Protein AF-A0A7W1LP84-F1 (afdb_monomer)

Mean predicted aligned error: 4.0 Å

Secondary structure (DSSP, 8-state):
-----HHHHHHHH---TT-EEE-TTSS-EEE----SS-HHHHTT-----STTSSSSBTTTB-S--GGGT--S----SPPP----

Foldseek 3Di:
DDDDDQVRCCVPQRHAAQDWDDPPPDPDIDGHHHDPQQGPHGPPNFDDDDDPDQPDPPGVDDPQDVVNPDDPDDDTSDDDDDPD

Structure (mmCIF, N/CA/C/O backbone):
data_AF-A0A7W1LP84-F1
#
_entry.id   AF-A0A7W1LP84-F1
#
loop_
_atom_site.group_PDB
_atom_site.id
_atom_site.type_symbol
_atom_site.label_atom_id
_atom_site.label_alt_id
_atom_site.label_comp_id
_atom_site.label_asym_id
_atom_site.label_entity_id
_atom_site.label_seq_id
_atom_site.pdbx_PDB_ins_code
_atom_site.Cartn_x
_atom_site.Cartn_y
_atom_site.Cartn_z
_atom_site.occupancy
_atom_site.B_iso_or_equiv
_atom_site.auth_seq_id
_atom_site.auth_comp_id
_atom_site.auth_asym_id
_atom_site.auth_atom_id
_atom_site.pdbx_PDB_model_num
ATOM 1 N N . MET A 1 1 ? 7.046 23.312 2.207 1.00 65.31 1 MET A N 1
ATOM 2 C CA . MET A 1 1 ? 6.577 21.934 2.465 1.00 65.31 1 MET A CA 1
ATOM 3 C C . MET A 1 1 ? 5.105 21.879 2.090 1.00 65.31 1 MET A C 1
ATOM 5 O O . MET A 1 1 ? 4.395 22.820 2.424 1.00 65.31 1 MET A O 1
ATOM 9 N N . VAL A 1 2 ? 4.672 20.868 1.337 1.00 85.44 2 VAL A N 1
ATOM 10 C CA . VAL A 1 2 ? 3.262 20.699 0.940 1.00 85.44 2 VAL A CA 1
ATOM 11 C C . VAL A 1 2 ? 2.654 19.624 1.833 1.00 85.44 2 VAL A C 1
ATOM 13 O O . VAL A 1 2 ? 3.293 18.606 2.071 1.00 85.44 2 VAL A O 1
ATOM 16 N N . GLY A 1 3 ? 1.455 19.871 2.357 1.00 87.19 3 GLY A N 1
ATOM 17 C CA . GLY A 1 3 ? 0.747 18.935 3.228 1.00 87.19 3 GLY A CA 1
ATOM 18 C C . GLY A 1 3 ? -0.385 18.220 2.499 1.00 87.19 3 GLY A C 1
ATOM 19 O O . GLY A 1 3 ? -1.024 18.787 1.613 1.00 87.19 3 GLY A O 1
ATOM 20 N N . ILE A 1 4 ? -0.665 16.989 2.916 1.00 91.88 4 ILE A N 1
ATOM 21 C CA . ILE A 1 4 ? -1.839 16.212 2.521 1.00 91.88 4 ILE A CA 1
ATOM 22 C C . ILE A 1 4 ? -2.559 15.754 3.790 1.00 91.88 4 ILE A C 1
ATOM 24 O O . ILE A 1 4 ? -1.919 15.410 4.783 1.00 91.88 4 ILE A O 1
ATOM 28 N N . SER A 1 5 ? -3.892 15.781 3.798 1.00 93.88 5 SER A N 1
ATOM 29 C CA . SER A 1 5 ? -4.641 15.261 4.944 1.00 93.88 5 SER A CA 1
ATOM 30 C C . SER A 1 5 ? -4.542 13.735 5.000 1.00 93.88 5 SER A C 1
ATOM 32 O O . SER A 1 5 ? -4.526 13.072 3.962 1.00 93.88 5 SER A O 1
ATOM 34 N N . ARG A 1 6 ? -4.545 13.159 6.208 1.00 92.56 6 ARG A N 1
ATOM 35 C CA . ARG A 1 6 ? -4.446 11.700 6.402 1.00 92.56 6 ARG A CA 1
ATOM 36 C C . ARG A 1 6 ? -5.566 10.935 5.691 1.00 92.56 6 ARG A C 1
ATOM 38 O O . ARG A 1 6 ? -5.311 9.945 5.020 1.00 92.56 6 ARG A O 1
ATOM 45 N N . ALA A 1 7 ? -6.793 11.460 5.732 1.00 94.38 7 ALA A N 1
ATOM 46 C CA . ALA A 1 7 ? -7.924 10.888 5.001 1.00 94.38 7 ALA A CA 1
ATOM 47 C C . ALA A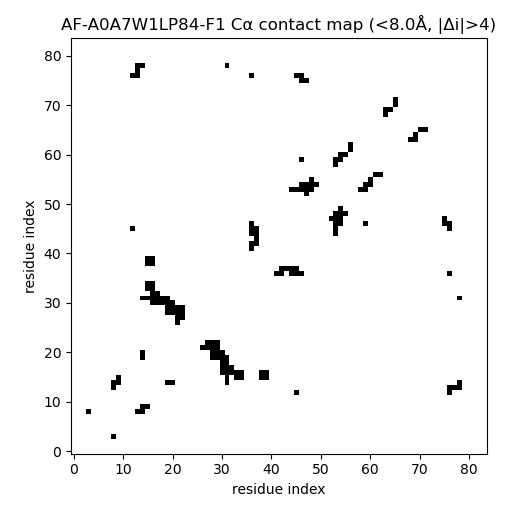 1 7 ? -7.702 10.885 3.478 1.00 94.38 7 ALA A C 1
ATOM 49 O O . ALA A 1 7 ? -8.058 9.922 2.802 1.00 94.38 7 ALA A O 1
ATOM 50 N N . ARG A 1 8 ? -7.100 11.948 2.924 1.00 94.75 8 ARG A N 1
ATOM 51 C CA . ARG A 1 8 ? -6.796 12.010 1.490 1.00 94.75 8 ARG A CA 1
ATOM 52 C C . ARG A 1 8 ? -5.635 11.093 1.115 1.00 94.75 8 ARG A C 1
ATOM 54 O O . ARG A 1 8 ? -5.693 10.481 0.055 1.00 94.75 8 ARG A O 1
ATOM 61 N N . TYR A 1 9 ? -4.628 10.978 1.976 1.00 94.00 9 TYR A N 1
ATOM 62 C CA . TYR A 1 9 ? -3.536 10.020 1.817 1.00 94.00 9 TYR A CA 1
ATOM 63 C C . TYR A 1 9 ? -4.079 8.587 1.739 1.00 94.00 9 TYR A C 1
ATOM 65 O O . TYR A 1 9 ? -3.840 7.895 0.752 1.00 94.00 9 TYR A O 1
ATOM 73 N N . ALA A 1 10 ? -4.927 8.199 2.699 1.00 94.31 10 ALA A N 1
ATOM 74 C CA . ALA A 1 10 ? -5.529 6.870 2.752 1.00 94.31 10 ALA A CA 1
ATOM 75 C C . ALA A 1 10 ? -6.349 6.515 1.499 1.00 94.31 10 ALA A C 1
ATOM 77 O O . ALA A 1 10 ? -6.325 5.376 1.044 1.00 94.31 10 ALA A O 1
ATOM 78 N N . GLN A 1 11 ? -7.034 7.493 0.896 1.00 94.06 11 GLN A N 1
ATOM 79 C CA . GLN A 1 11 ? -7.769 7.299 -0.361 1.00 94.06 11 GLN A CA 1
ATOM 80 C C . GLN A 1 11 ? -6.868 7.067 -1.582 1.00 94.06 11 GLN A C 1
ATOM 82 O O . GLN A 1 11 ? -7.321 6.474 -2.559 1.00 94.06 11 GLN A O 1
ATOM 87 N N . LEU A 1 12 ? -5.641 7.593 -1.575 1.00 92.81 12 LEU A N 1
ATOM 88 C CA . LEU A 1 12 ? -4.725 7.522 -2.717 1.00 92.81 12 LEU A CA 1
ATOM 89 C C . LEU A 1 12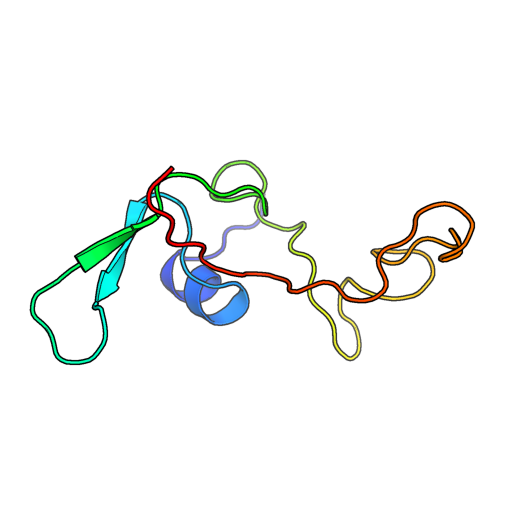 ? -3.773 6.330 -2.628 1.00 92.81 12 LEU A C 1
ATOM 91 O O . LEU A 1 12 ? -3.486 5.713 -3.653 1.00 92.81 12 LEU A O 1
ATOM 95 N N . TYR A 1 13 ? -3.285 6.042 -1.423 1.00 93.81 13 TYR A N 1
ATOM 96 C CA . TYR A 1 13 ? -2.166 5.125 -1.201 1.00 93.81 13 TYR A CA 1
ATOM 97 C C . TYR A 1 13 ? -2.486 3.996 -0.217 1.00 93.81 13 TYR A C 1
ATOM 99 O O . TYR A 1 13 ? -1.699 3.064 -0.095 1.00 93.81 13 TYR A O 1
ATOM 107 N N . GLY A 1 14 ? -3.649 4.047 0.435 1.00 94.75 14 GLY A N 1
ATOM 108 C CA . GLY A 1 14 ? -4.015 3.123 1.503 1.00 94.75 14 GLY A CA 1
ATOM 109 C C . GLY A 1 14 ? -3.633 3.634 2.900 1.00 94.75 14 GLY A C 1
ATOM 110 O O . GLY A 1 14 ? -2.998 4.683 3.037 1.00 94.75 14 GLY A O 1
ATOM 111 N N . PRO A 1 15 ? -4.086 2.936 3.954 1.00 96.31 15 PRO A N 1
ATOM 112 C CA . PRO A 1 15 ? -3.809 3.303 5.342 1.00 96.31 15 PRO A CA 1
ATOM 113 C C . PRO A 1 15 ? -2.313 3.192 5.663 1.00 96.31 15 PRO A C 1
ATOM 115 O O . PRO A 1 15 ? -1.627 2.322 5.132 1.00 96.31 15 PRO A O 1
ATOM 118 N N . THR A 1 16 ? -1.829 4.044 6.566 1.00 96.12 16 THR A N 1
ATOM 119 C CA . THR A 1 16 ? -0.429 4.065 7.030 1.00 96.12 16 THR A CA 1
ATOM 120 C C . THR A 1 16 ? -0.347 3.849 8.547 1.00 96.12 16 THR A C 1
ATOM 122 O O . THR A 1 16 ? -1.371 3.647 9.198 1.00 96.12 16 THR A O 1
ATOM 125 N N . VAL A 1 17 ? 0.857 3.881 9.131 1.00 96.19 17 VAL A N 1
ATOM 126 C CA . VAL A 1 17 ? 1.119 3.629 10.560 1.00 96.19 17 VAL A CA 1
ATOM 127 C C . VAL A 1 17 ? 0.101 4.332 11.454 1.00 96.19 17 VAL A C 1
ATOM 129 O O . VAL A 1 17 ? -0.075 5.549 11.361 1.00 96.19 17 VAL A O 1
ATOM 132 N N . GLY A 1 18 ? -0.555 3.563 12.326 1.00 95.88 18 GLY A N 1
ATOM 133 C CA . GLY A 1 18 ? -1.568 4.009 13.284 1.00 95.88 18 GLY A CA 1
ATOM 134 C C . GLY A 1 18 ? -2.980 4.187 12.710 1.00 95.88 18 GLY A C 1
ATOM 135 O O . GLY A 1 18 ? -3.888 4.570 13.448 1.00 95.88 18 GLY A O 1
ATOM 136 N N . ASP A 1 19 ? -3.198 3.990 11.407 1.00 96.94 19 ASP A N 1
ATOM 137 C CA . ASP A 1 19 ? -4.547 3.814 10.865 1.00 96.94 19 ASP A CA 1
ATOM 138 C C . ASP A 1 19 ? -5.075 2.417 11.207 1.00 96.94 19 ASP A C 1
ATOM 140 O O . ASP A 1 19 ? -4.313 1.462 11.382 1.00 96.94 19 ASP A O 1
ATOM 144 N N . ARG A 1 20 ? -6.406 2.298 11.292 1.00 97.69 20 ARG A N 1
ATOM 145 C CA . ARG A 1 20 ? -7.084 1.035 11.592 1.00 97.69 20 ARG A CA 1
ATOM 146 C C . ARG A 1 20 ? -8.020 0.604 10.480 1.00 97.69 20 ARG A C 1
ATOM 148 O O . ARG A 1 20 ? -8.762 1.416 9.931 1.00 97.69 20 ARG A O 1
ATOM 155 N N . ILE A 1 21 ? -8.029 -0.695 10.210 1.00 97.75 21 ILE A N 1
ATOM 156 C CA . ILE A 1 21 ? -8.871 -1.341 9.206 1.00 97.75 21 ILE A CA 1
ATOM 157 C C . ILE A 1 21 ? -9.789 -2.322 9.923 1.00 97.75 21 ILE A C 1
ATOM 159 O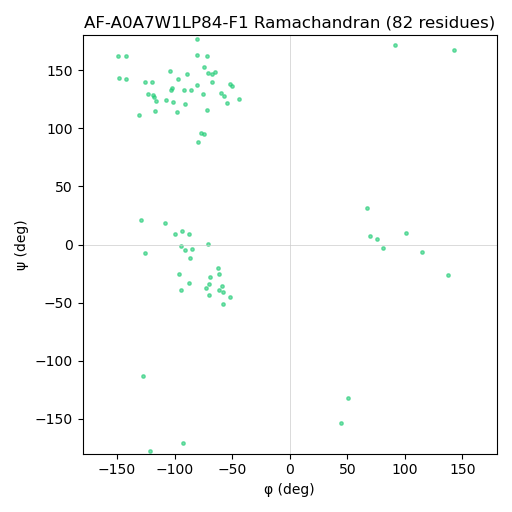 O . ILE A 1 21 ? -9.327 -3.183 10.670 1.00 97.75 21 ILE A O 1
ATOM 163 N N . ARG A 1 22 ? -11.097 -2.211 9.690 1.00 98.31 22 ARG A N 1
ATOM 164 C CA . ARG A 1 22 ? -12.042 -3.233 10.141 1.00 98.31 22 ARG A CA 1
ATOM 165 C C . ARG A 1 22 ? -11.938 -4.448 9.235 1.00 98.31 22 ARG A C 1
ATOM 167 O O . ARG A 1 22 ? -12.018 -4.310 8.014 1.00 98.31 22 ARG A O 1
ATOM 174 N N . LEU A 1 23 ? -11.792 -5.627 9.831 1.00 98.00 23 LEU A N 1
ATOM 175 C CA . LEU A 1 23 ? -11.761 -6.864 9.068 1.00 98.00 23 LEU A CA 1
ATOM 176 C C . LEU A 1 23 ? -13.187 -7.239 8.654 1.00 98.00 23 LEU A C 1
ATOM 178 O O . LEU A 1 23 ? -13.935 -7.824 9.437 1.00 98.00 23 LEU A O 1
ATOM 182 N N . ALA A 1 24 ? -13.550 -6.859 7.430 1.00 96.94 24 ALA A N 1
ATOM 183 C CA . ALA A 1 24 ? -14.879 -7.058 6.857 1.00 96.94 24 ALA A CA 1
ATOM 184 C C . ALA A 1 24 ? -16.005 -6.555 7.790 1.00 96.94 24 ALA A C 1
ATOM 186 O O . ALA A 1 24 ? -15.949 -5.437 8.302 1.00 96.94 24 ALA A O 1
ATOM 187 N N . ASP A 1 25 ? -17.034 -7.367 7.999 1.00 98.06 25 ASP A N 1
ATOM 188 C CA . ASP A 1 25 ? -18.208 -7.103 8.832 1.00 98.06 25 ASP A CA 1
ATOM 189 C C . ASP A 1 25 ? -18.016 -7.502 10.307 1.00 98.06 25 ASP A C 1
ATOM 191 O O . ASP A 1 25 ? -18.955 -7.454 11.102 1.00 98.06 25 ASP A O 1
ATOM 195 N N . THR A 1 26 ? -16.792 -7.851 10.709 1.00 98.50 26 THR A N 1
ATOM 196 C CA . THR A 1 26 ? -16.486 -8.230 12.091 1.00 98.50 26 THR A CA 1
ATOM 197 C C . THR A 1 26 ? -16.304 -7.014 13.014 1.00 98.50 26 THR A C 1
ATOM 199 O O . THR A 1 26 ? -16.312 -5.847 12.603 1.00 98.50 26 THR A O 1
ATOM 202 N N .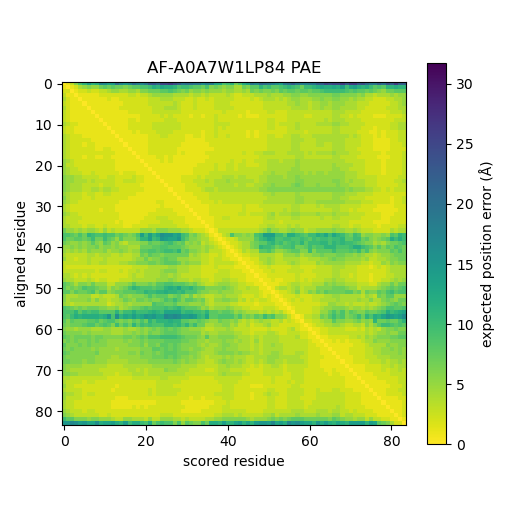 ASN A 1 27 ? -16.089 -7.300 14.302 1.00 98.38 27 ASN A N 1
ATOM 203 C CA . ASN A 1 27 ? -15.662 -6.318 15.304 1.00 98.38 27 ASN A CA 1
ATOM 204 C C . ASN A 1 27 ? -14.133 -6.278 15.492 1.00 98.38 27 ASN A C 1
ATOM 206 O O . ASN A 1 27 ? -13.652 -5.678 16.452 1.00 98.38 27 ASN A O 1
ATOM 210 N N . LEU A 1 28 ? -13.365 -6.915 14.602 1.00 98.44 28 LEU A N 1
ATOM 211 C CA . LEU A 1 28 ? -11.906 -6.909 14.650 1.00 98.44 28 LEU A CA 1
ATOM 212 C C . LEU A 1 28 ? -11.357 -5.670 13.936 1.00 98.44 28 LEU A C 1
ATOM 214 O O . LEU A 1 28 ? -11.761 -5.352 12.815 1.00 98.44 28 LEU A O 1
ATOM 218 N N . LEU A 1 29 ? -10.414 -4.989 14.589 1.00 98.38 29 LEU A N 1
ATOM 219 C CA . LEU A 1 29 ? -9.664 -3.866 14.032 1.00 98.38 29 LEU A CA 1
ATOM 220 C C . LEU A 1 29 ? -8.186 -4.243 13.944 1.00 98.38 29 LEU A C 1
ATOM 222 O O . LEU A 1 29 ? -7.576 -4.583 14.954 1.00 98.38 29 LEU A O 1
ATOM 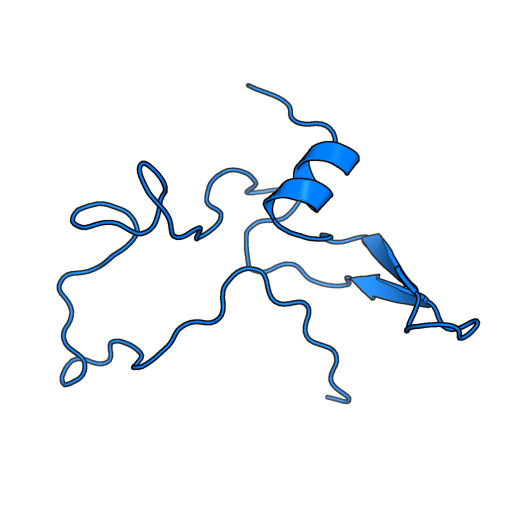226 N N . LEU A 1 30 ? -7.624 -4.145 12.743 1.00 97.69 30 LEU A N 1
ATOM 227 C CA . LEU A 1 30 ? -6.190 -4.246 12.494 1.00 97.69 30 LEU A CA 1
ATOM 228 C C . LEU A 1 30 ? -5.592 -2.846 12.544 1.00 97.69 30 LEU A C 1
ATOM 230 O O . LEU A 1 30 ? -6.143 -1.942 11.923 1.00 97.69 30 LEU A O 1
ATOM 234 N N . GLU A 1 31 ? -4.485 -2.667 13.253 1.00 97.88 31 GLU A N 1
ATOM 235 C CA . GLU A 1 31 ? -3.708 -1.428 13.229 1.00 97.88 31 GLU A CA 1
ATOM 236 C C . GLU A 1 31 ? -2.461 -1.634 12.371 1.00 97.88 31 GLU A C 1
ATOM 238 O O . GLU A 1 31 ? -1.769 -2.639 12.521 1.00 97.88 31 GLU A O 1
ATOM 243 N N . VAL A 1 32 ? -2.181 -0.696 11.466 1.00 97.00 32 VAL A N 1
ATOM 244 C CA . VAL A 1 32 ? -0.933 -0.710 10.695 1.00 97.00 32 VAL A CA 1
ATOM 245 C C . VAL A 1 32 ? 0.208 -0.324 11.636 1.00 97.00 32 VAL A C 1
ATOM 247 O O . VAL A 1 32 ? 0.234 0.795 12.149 1.00 97.00 32 VAL A O 1
ATOM 250 N N . THR A 1 33 ? 1.140 -1.244 11.876 1.00 95.81 33 THR A N 1
ATOM 251 C CA . THR A 1 33 ? 2.249 -1.069 12.831 1.00 95.81 33 THR A CA 1
ATOM 252 C C . THR A 1 33 ? 3.545 -0.592 12.178 1.00 95.81 33 THR A C 1
ATOM 254 O O . THR A 1 33 ? 4.357 0.053 12.835 1.00 95.81 33 THR A O 1
ATOM 257 N N . GLU A 1 34 ? 3.731 -0.871 10.889 1.00 94.44 34 GLU A N 1
ATOM 258 C CA . GLU A 1 34 ? 4.900 -0.485 10.098 1.00 94.44 34 GLU A CA 1
ATOM 259 C C . GLU A 1 34 ? 4.449 -0.093 8.684 1.00 94.44 34 GLU A C 1
ATOM 261 O O . GLU A 1 34 ? 3.554 -0.722 8.116 1.00 94.44 34 GLU A O 1
ATOM 266 N N . ASP A 1 35 ? 5.078 0.928 8.099 1.00 94.44 35 ASP A N 1
ATOM 267 C CA . ASP A 1 35 ? 4.879 1.313 6.702 1.00 94.44 35 ASP A CA 1
ATOM 268 C C . ASP A 1 35 ? 6.234 1.483 6.004 1.00 94.44 35 ASP A C 1
ATOM 270 O O . ASP A 1 35 ? 6.991 2.411 6.284 1.00 94.44 35 ASP A O 1
ATOM 274 N N . ARG A 1 36 ? 6.525 0.577 5.065 1.00 92.75 36 ARG A N 1
ATOM 275 C CA . ARG A 1 36 ? 7.752 0.590 4.251 1.00 92.75 36 ARG A CA 1
ATOM 276 C C . ARG A 1 36 ? 7.616 1.371 2.944 1.00 92.75 36 ARG A C 1
ATOM 278 O O . ARG A 1 36 ? 8.593 1.497 2.213 1.00 92.75 36 ARG A O 1
ATOM 285 N N . CYS A 1 37 ? 6.424 1.871 2.627 1.00 88.06 37 CYS A N 1
ATOM 286 C CA . CYS A 1 37 ? 6.165 2.688 1.442 1.00 88.06 37 CYS A CA 1
ATOM 287 C C . CYS A 1 37 ? 6.423 4.181 1.687 1.00 88.06 37 CYS A C 1
ATOM 289 O O . CYS A 1 37 ? 6.488 4.948 0.728 1.00 88.06 37 CYS A O 1
ATOM 291 N N . GLY A 1 38 ? 6.611 4.582 2.946 1.00 74.38 38 GLY A N 1
ATOM 292 C CA . GLY A 1 38 ? 7.121 5.895 3.319 1.00 74.38 38 GLY A CA 1
ATOM 293 C C . GLY A 1 38 ? 6.393 6.533 4.494 1.00 74.38 38 GLY A C 1
ATOM 294 O O . GLY A 1 38 ? 7.006 7.300 5.230 1.00 74.38 38 GLY A O 1
ATOM 295 N N . GLY A 1 39 ? 5.128 6.186 4.724 1.00 78.25 39 GLY A N 1
ATOM 296 C CA . GLY A 1 39 ? 4.345 6.655 5.862 1.00 78.25 39 GLY A CA 1
ATOM 297 C C . GLY A 1 39 ? 4.457 8.158 6.169 1.00 78.25 39 GLY A C 1
ATOM 298 O O . GLY A 1 39 ? 4.724 8.966 5.278 1.00 78.25 39 GLY A O 1
ATOM 299 N N . PRO A 1 40 ? 4.248 8.576 7.431 1.00 75.69 40 PRO A N 1
ATOM 300 C CA . PRO A 1 40 ? 4.305 9.989 7.814 1.00 75.69 40 PRO A CA 1
ATOM 301 C C . PRO A 1 40 ? 5.672 10.655 7.588 1.00 75.69 40 PRO A C 1
ATOM 303 O O . PRO A 1 40 ? 5.731 11.874 7.440 1.00 75.69 40 PRO A O 1
ATOM 306 N N . GLU A 1 41 ? 6.758 9.878 7.582 1.00 80.62 41 GLU A N 1
ATOM 307 C CA . GLU A 1 41 ? 8.132 10.394 7.531 1.00 80.62 41 GLU A CA 1
ATOM 308 C C . GLU A 1 41 ? 8.643 10.622 6.099 1.00 80.62 41 GLU A C 1
ATOM 310 O O . GLU A 1 41 ? 9.397 11.565 5.858 1.00 80.62 41 GLU A O 1
ATOM 315 N N . PHE A 1 42 ? 8.208 9.804 5.136 1.00 82.50 42 PHE A N 1
ATOM 316 C CA . PHE A 1 42 ? 8.704 9.799 3.752 1.00 82.50 42 PHE A CA 1
ATOM 317 C C . PHE A 1 42 ? 7.587 9.860 2.697 1.00 82.50 42 PHE A C 1
ATOM 319 O O . PHE A 1 42 ? 7.811 9.492 1.539 1.00 82.50 42 PHE A O 1
ATOM 326 N N . ALA A 1 43 ? 6.396 10.334 3.082 1.00 87.50 43 ALA A N 1
ATOM 327 C CA . ALA A 1 43 ? 5.266 10.533 2.177 1.00 87.50 43 ALA A CA 1
ATOM 328 C C . ALA A 1 43 ? 5.656 11.322 0.912 1.00 87.50 43 ALA A C 1
ATOM 330 O O . ALA A 1 43 ? 6.331 12.354 0.984 1.00 87.50 43 ALA A O 1
ATOM 331 N N . GLY A 1 44 ? 5.171 10.869 -0.248 1.00 87.69 44 GLY A N 1
ATOM 332 C CA . GLY A 1 44 ? 5.389 11.498 -1.556 1.00 87.69 44 GLY A CA 1
ATOM 333 C C . GLY A 1 44 ? 6.211 10.674 -2.554 1.00 87.69 44 GLY A C 1
ATOM 334 O O . GLY A 1 44 ? 6.313 11.078 -3.713 1.00 87.69 44 GLY A O 1
ATOM 335 N N . ASN A 1 45 ? 6.778 9.536 -2.139 1.00 86.38 45 ASN A N 1
ATOM 336 C CA . ASN A 1 45 ? 7.515 8.607 -3.010 1.00 86.38 45 ASN A CA 1
ATOM 337 C C . ASN A 1 45 ? 6.759 7.295 -3.271 1.00 86.38 45 ASN A C 1
ATOM 339 O O . ASN A 1 45 ? 7.359 6.300 -3.680 1.00 86.38 45 ASN A O 1
ATOM 343 N N . GLU A 1 46 ? 5.448 7.269 -3.035 1.00 91.75 46 GLU A N 1
ATOM 344 C CA . GLU A 1 46 ? 4.648 6.061 -3.174 1.00 91.75 46 GLU A CA 1
ATOM 345 C C . GLU A 1 46 ? 4.713 5.524 -4.612 1.00 91.75 46 GLU A C 1
ATOM 347 O O . GLU A 1 46 ? 4.495 6.235 -5.601 1.00 91.75 46 GLU A O 1
ATOM 352 N N . ALA A 1 47 ? 4.998 4.229 -4.739 1.00 91.88 47 ALA A N 1
ATOM 353 C CA . ALA A 1 47 ? 5.089 3.568 -6.030 1.00 91.88 47 ALA A CA 1
ATOM 354 C C . ALA A 1 47 ? 3.681 3.360 -6.606 1.00 91.88 47 ALA A C 1
ATOM 356 O O . ALA A 1 47 ? 3.006 2.388 -6.286 1.00 91.88 47 ALA A O 1
ATOM 357 N N . VAL A 1 48 ? 3.225 4.278 -7.462 1.00 92.06 48 VAL A N 1
ATOM 358 C CA . VAL A 1 48 ? 1.894 4.195 -8.083 1.00 92.06 48 VAL A CA 1
ATOM 359 C C . VAL A 1 48 ? 1.995 4.100 -9.602 1.00 92.06 48 VAL A C 1
ATOM 361 O O . VAL A 1 48 ? 2.618 4.940 -10.258 1.00 92.06 48 VAL A O 1
ATOM 364 N N . PHE A 1 49 ? 1.324 3.097 -10.173 1.00 91.50 49 PHE A N 1
ATOM 365 C CA . PHE A 1 49 ? 1.185 2.907 -11.617 1.00 91.50 49 PHE A CA 1
ATOM 366 C C . PHE A 1 49 ? -0.043 3.638 -12.190 1.00 91.50 49 PHE A C 1
ATOM 368 O O . PHE A 1 49 ? -1.086 3.778 -11.537 1.00 91.50 49 PHE A O 1
ATOM 375 N N . GLY A 1 50 ? 0.080 4.121 -13.427 1.00 89.81 50 GLY A N 1
ATOM 376 C CA . GLY A 1 50 ? -0.983 4.789 -14.182 1.00 89.81 50 GLY A CA 1
ATOM 377 C C . GLY A 1 50 ? -0.467 5.949 -15.035 1.00 89.81 50 GLY A C 1
ATOM 378 O O . GLY A 1 50 ? 0.663 6.408 -14.866 1.00 89.81 50 GLY A O 1
ATOM 379 N N . GLY A 1 51 ? -1.309 6.447 -15.944 1.00 88.50 51 GLY A N 1
ATOM 380 C CA . GLY A 1 51 ? -0.966 7.574 -16.816 1.00 88.50 51 GLY A CA 1
ATOM 381 C C . GLY A 1 51 ? -0.503 8.796 -16.016 1.00 88.50 51 GLY A C 1
ATOM 382 O O . GLY A 1 51 ? -1.221 9.278 -15.144 1.00 88.50 51 GLY A O 1
ATOM 383 N N . GLY A 1 52 ? 0.715 9.270 -16.291 1.00 86.88 52 GLY A N 1
ATOM 384 C CA . GLY A 1 52 ? 1.310 10.428 -15.614 1.00 86.88 52 GLY A CA 1
ATOM 385 C C . GLY A 1 52 ? 1.827 10.179 -14.191 1.00 86.88 52 GLY A C 1
ATOM 386 O O . GLY A 1 52 ? 2.284 11.132 -13.565 1.00 86.88 52 GLY A O 1
ATOM 387 N N . LYS A 1 53 ? 1.795 8.939 -13.683 1.00 89.12 53 LYS A N 1
ATOM 388 C CA . LYS A 1 53 ? 2.228 8.602 -12.315 1.00 89.12 53 LYS A CA 1
ATOM 389 C C . LYS A 1 53 ? 3.703 8.174 -12.232 1.00 89.12 53 LYS A C 1
ATOM 391 O O . LYS A 1 53 ? 4.460 8.344 -13.187 1.00 89.12 53 LYS A O 1
ATOM 396 N N . VAL A 1 54 ? 4.102 7.670 -11.059 1.00 86.50 54 VAL A N 1
ATOM 397 C CA . VAL A 1 54 ? 5.495 7.411 -10.655 1.00 86.50 54 VAL A CA 1
ATOM 398 C C . VAL A 1 54 ? 6.123 6.237 -11.407 1.00 86.50 54 VAL A C 1
ATOM 400 O O . VAL A 1 54 ? 7.268 6.342 -11.851 1.00 86.50 54 VAL A O 1
ATOM 403 N N . ILE A 1 55 ? 5.397 5.126 -11.570 1.00 86.81 55 ILE A N 1
ATOM 404 C CA . ILE A 1 55 ? 5.925 3.930 -12.243 1.00 86.81 55 ILE A CA 1
ATOM 405 C C . ILE A 1 55 ? 5.859 4.136 -13.758 1.00 86.81 55 ILE A C 1
ATOM 407 O O . ILE A 1 55 ? 4.867 3.811 -14.413 1.00 86.81 55 ILE A O 1
ATOM 411 N N . ARG A 1 56 ? 6.930 4.721 -14.293 1.00 88.06 56 ARG A N 1
ATOM 412 C CA . ARG A 1 56 ? 7.190 4.905 -15.721 1.00 88.06 56 ARG A CA 1
ATOM 413 C C . ARG A 1 56 ? 8.690 4.881 -15.994 1.00 88.06 56 ARG A C 1
ATOM 415 O O . ARG A 1 56 ? 9.494 5.066 -15.074 1.00 88.06 56 ARG A O 1
ATOM 422 N N . GLU A 1 57 ? 9.053 4.668 -17.257 1.00 81.31 57 GLU A N 1
ATOM 423 C CA . GLU A 1 57 ? 10.449 4.689 -17.697 1.00 81.31 57 GLU A CA 1
ATOM 424 C C . GLU A 1 57 ? 11.142 5.986 -17.243 1.00 81.31 57 GLU A C 1
ATOM 426 O O . GLU A 1 57 ? 10.561 7.071 -17.310 1.00 81.31 57 GLU A O 1
ATOM 431 N N . SER A 1 58 ? 12.390 5.868 -16.779 1.00 78.62 58 SER A N 1
ATOM 432 C CA . SER A 1 58 ? 13.222 6.974 -16.267 1.00 78.62 58 SER A CA 1
ATOM 433 C C . SER A 1 58 ? 12.775 7.584 -14.928 1.00 78.62 58 SER A C 1
ATOM 435 O O . SER A 1 58 ? 13.352 8.579 -14.494 1.00 78.62 58 SER A O 1
ATOM 437 N N . MET A 1 59 ? 11.776 6.999 -14.256 1.00 88.88 59 MET A N 1
ATOM 438 C CA . MET A 1 59 ? 11.372 7.344 -12.886 1.00 88.88 59 MET A CA 1
ATOM 439 C C . MET A 1 59 ? 11.336 6.086 -12.008 1.00 88.88 59 MET A C 1
ATOM 441 O O . MET A 1 59 ? 12.378 5.487 -11.764 1.00 88.88 59 MET A O 1
ATOM 445 N N . GLY A 1 60 ? 10.156 5.653 -11.551 1.00 83.88 60 GLY A N 1
ATOM 446 C CA . GLY A 1 60 ? 9.996 4.501 -10.662 1.00 83.88 60 GLY A CA 1
ATOM 447 C C . GLY A 1 60 ? 10.259 3.135 -11.307 1.00 83.88 60 GLY A C 1
ATOM 448 O O . GLY A 1 60 ? 10.117 2.124 -10.629 1.00 83.88 60 GLY A O 1
ATOM 449 N N . GLN A 1 61 ? 10.618 3.078 -12.596 1.00 90.88 61 GLN A N 1
ATOM 450 C CA . GLN A 1 61 ? 10.937 1.837 -13.305 1.00 90.88 61 GLN A CA 1
ATOM 451 C C . GLN A 1 61 ? 12.398 1.825 -13.779 1.00 90.88 61 GLN A C 1
ATOM 453 O O . GLN A 1 61 ? 12.794 2.608 -14.646 1.00 90.88 61 GLN A O 1
ATOM 458 N N . SER A 1 62 ? 13.183 0.896 -13.225 1.00 90.75 62 SER A N 1
ATOM 459 C CA . SER A 1 62 ? 14.573 0.638 -13.624 1.00 90.75 62 SER A CA 1
ATOM 460 C C . SER A 1 62 ? 14.667 -0.051 -14.994 1.00 90.75 62 SER A C 1
ATOM 462 O O . SER A 1 62 ? 13.718 -0.676 -15.465 1.00 90.75 62 SER A O 1
ATOM 464 N N . ARG A 1 63 ? 15.856 0.010 -15.610 1.00 91.25 63 ARG A N 1
ATOM 465 C CA . ARG A 1 63 ? 16.229 -0.757 -16.814 1.00 91.25 63 ARG A CA 1
ATOM 466 C C . ARG A 1 63 ? 16.738 -2.172 -16.502 1.00 91.25 63 ARG A C 1
ATOM 468 O O . ARG A 1 63 ? 17.050 -2.913 -17.431 1.00 91.25 63 ARG A O 1
ATOM 475 N N . THR A 1 64 ? 16.862 -2.530 -15.223 1.00 93.56 64 THR A N 1
ATOM 476 C CA . THR A 1 64 ? 17.275 -3.868 -14.778 1.00 93.56 64 THR A CA 1
ATOM 477 C C . THR A 1 64 ? 16.327 -4.920 -15.342 1.00 93.56 64 THR A C 1
ATOM 479 O O . THR A 1 64 ? 15.112 -4.821 -15.190 1.00 93.56 64 THR A O 1
ATOM 482 N N . THR A 1 65 ? 16.879 -5.937 -15.993 1.00 93.88 65 THR A N 1
ATOM 483 C CA . THR A 1 65 ? 16.085 -7.054 -16.515 1.00 93.88 65 THR A CA 1
ATOM 484 C C . THR A 1 65 ? 15.748 -8.060 -15.417 1.00 93.88 65 THR A C 1
ATOM 486 O O . THR A 1 65 ? 16.416 -8.130 -14.385 1.00 93.88 65 THR A O 1
ATOM 489 N N . ARG A 1 66 ? 14.761 -8.925 -15.672 1.00 94.94 66 ARG A N 1
ATOM 490 C CA . ARG A 1 66 ? 14.459 -10.084 -14.817 1.00 94.94 66 ARG A CA 1
ATOM 491 C C . ARG A 1 66 ? 15.698 -10.941 -14.535 1.00 94.94 66 ARG A C 1
ATOM 493 O O . ARG A 1 66 ? 15.958 -11.299 -13.393 1.00 94.94 66 ARG A O 1
ATOM 500 N N . ALA A 1 67 ? 16.501 -11.223 -15.566 1.00 96.56 67 ALA A N 1
ATOM 501 C CA . ALA A 1 67 ? 17.736 -12.005 -15.440 1.00 96.56 67 ALA A CA 1
ATOM 502 C C . ALA A 1 67 ? 18.785 -11.336 -14.532 1.00 96.56 67 ALA A C 1
ATOM 504 O O . ALA A 1 67 ? 19.679 -12.004 -14.023 1.00 96.56 67 ALA A O 1
ATOM 505 N N . GLN A 1 68 ? 18.669 -10.024 -14.322 1.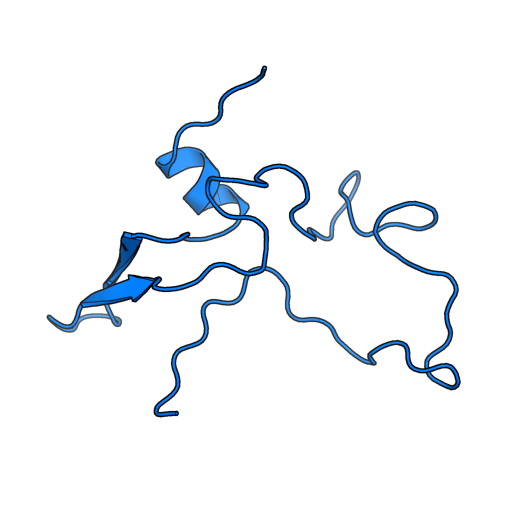00 96.75 68 GLN A N 1
ATOM 506 C CA . GLN A 1 68 ? 19.521 -9.232 -13.438 1.00 96.75 68 GLN A CA 1
ATOM 507 C C . GLN A 1 68 ? 18.871 -8.969 -12.065 1.00 96.75 68 GLN A C 1
ATOM 509 O O . GLN A 1 68 ? 19.397 -8.170 -11.295 1.00 96.75 68 GLN A O 1
ATOM 514 N N . GLY A 1 69 ? 17.744 -9.618 -11.751 1.00 95.31 69 GLY A N 1
ATOM 515 C CA . GLY A 1 69 ? 17.090 -9.549 -10.441 1.00 95.31 69 GLY A CA 1
ATOM 516 C C . GLY A 1 69 ? 15.881 -8.615 -10.348 1.00 95.31 69 GLY A C 1
ATOM 517 O O . GLY A 1 69 ? 15.400 -8.379 -9.242 1.00 95.31 69 GLY A O 1
ATOM 518 N 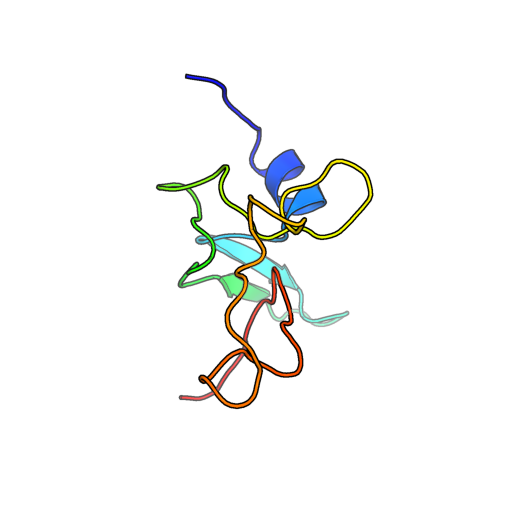N . ALA A 1 70 ? 15.368 -8.078 -11.461 1.00 95.81 70 ALA A N 1
ATOM 519 C CA . ALA A 1 70 ? 14.093 -7.361 -11.422 1.00 95.81 70 ALA A CA 1
ATOM 520 C C . ALA A 1 70 ? 12.927 -8.325 -11.107 1.00 95.81 70 ALA A C 1
ATOM 522 O O . ALA A 1 70 ? 12.910 -9.439 -11.641 1.00 95.81 70 ALA A O 1
ATOM 523 N N . PRO A 1 71 ? 11.953 -7.917 -10.272 1.00 95.25 71 PRO A N 1
ATOM 524 C CA . PRO A 1 71 ? 10.799 -8.748 -9.950 1.00 95.25 71 PRO A CA 1
ATOM 525 C C . PRO A 1 71 ? 9.892 -8.950 -11.170 1.00 95.25 71 PRO A C 1
ATOM 527 O O . PRO A 1 71 ? 9.726 -8.045 -11.987 1.00 95.25 71 PRO A O 1
ATOM 530 N N . ASP A 1 72 ? 9.257 -10.121 -11.251 1.00 95.25 72 ASP A N 1
ATOM 531 C CA . ASP A 1 72 ? 8.274 -10.440 -12.298 1.00 95.25 72 ASP A CA 1
ATOM 532 C C . ASP A 1 72 ? 6.966 -9.651 -12.130 1.00 95.25 72 ASP A C 1
ATOM 534 O O . ASP A 1 72 ? 6.318 -9.280 -13.107 1.00 95.25 72 ASP A O 1
ATOM 538 N N . LEU A 1 73 ? 6.587 -9.390 -10.877 1.00 95.12 73 LEU A N 1
ATOM 539 C CA . LEU A 1 73 ? 5.397 -8.645 -10.484 1.00 95.12 73 LEU A CA 1
ATOM 540 C C . LEU A 1 73 ? 5.675 -7.900 -9.177 1.00 95.12 73 LEU A C 1
ATOM 542 O O . LEU A 1 73 ? 6.330 -8.427 -8.279 1.00 95.12 73 LEU A O 1
ATOM 546 N N . VAL A 1 74 ? 5.126 -6.693 -9.057 1.00 94.50 74 VAL A N 1
ATOM 547 C CA . VAL A 1 74 ? 5.140 -5.907 -7.820 1.00 94.50 74 VAL A CA 1
ATOM 548 C C . VAL A 1 74 ? 3.703 -5.582 -7.433 1.00 94.50 74 VAL A C 1
ATOM 550 O O . VAL A 1 74 ? 2.940 -5.071 -8.250 1.00 94.50 74 VAL A O 1
ATOM 553 N N . ILE A 1 75 ? 3.347 -5.854 -6.177 1.00 95.81 75 ILE A N 1
ATOM 554 C CA . ILE A 1 75 ? 2.096 -5.400 -5.565 1.00 95.81 75 ILE A CA 1
ATOM 555 C C . ILE A 1 75 ? 2.424 -4.148 -4.750 1.00 95.81 75 ILE A C 1
ATOM 557 O O . ILE A 1 75 ? 3.179 -4.214 -3.783 1.00 95.81 75 ILE A O 1
ATOM 561 N N . THR A 1 76 ? 1.896 -2.997 -5.158 1.00 94.31 76 THR A N 1
ATOM 562 C CA . THR A 1 76 ? 2.175 -1.697 -4.528 1.00 94.31 76 THR A CA 1
ATOM 563 C C . THR A 1 76 ? 1.083 -1.310 -3.534 1.00 94.31 76 THR A C 1
ATOM 565 O O . THR A 1 76 ? -0.091 -1.523 -3.830 1.00 94.31 76 THR A O 1
ATOM 568 N N . GLY A 1 77 ? 1.443 -0.680 -2.409 1.00 92.94 77 GLY A N 1
ATOM 569 C CA . GLY A 1 77 ? 0.467 -0.174 -1.429 1.00 92.94 77 GLY A CA 1
ATOM 570 C C . GLY A 1 77 ? -0.320 -1.277 -0.710 1.00 92.94 77 GLY A C 1
ATOM 571 O O . GLY A 1 77 ? -1.493 -1.099 -0.392 1.00 92.94 77 GLY A O 1
ATOM 572 N N . ALA A 1 78 ? 0.297 -2.445 -0.512 1.00 96.44 78 ALA A N 1
ATOM 573 C CA . ALA A 1 78 ? -0.332 -3.566 0.175 1.00 96.44 78 ALA A CA 1
ATOM 574 C C . ALA A 1 78 ? -0.260 -3.402 1.699 1.00 96.44 78 ALA A C 1
ATOM 576 O O . ALA A 1 78 ? 0.796 -3.089 2.245 1.00 96.44 78 ALA A O 1
ATOM 577 N N . VAL A 1 79 ? -1.364 -3.709 2.384 1.00 96.88 79 VAL A N 1
ATOM 578 C CA . VAL A 1 79 ? -1.364 -3.957 3.830 1.00 96.88 79 VAL A CA 1
ATOM 579 C C . VAL A 1 79 ? -1.142 -5.448 4.044 1.00 96.88 79 VAL A C 1
ATOM 581 O O . VAL A 1 79 ? -1.922 -6.264 3.552 1.00 96.88 79 VAL A O 1
ATOM 584 N N . VAL A 1 80 ? -0.076 -5.800 4.760 1.00 96.88 80 VAL A N 1
ATOM 585 C CA . VAL A 1 80 ? 0.286 -7.191 5.048 1.00 96.88 80 VAL A CA 1
ATOM 586 C C . VAL A 1 80 ? -0.149 -7.534 6.469 1.00 96.88 80 VAL A C 1
ATOM 588 O O . VAL A 1 80 ? 0.258 -6.873 7.420 1.00 96.88 80 VAL A O 1
ATOM 591 N N . LEU A 1 81 ? -0.974 -8.571 6.599 1.00 96.88 81 LEU A N 1
ATOM 592 C CA . LEU A 1 81 ? -1.271 -9.224 7.869 1.00 96.88 81 LEU A CA 1
ATOM 593 C C . LEU A 1 81 ? -0.574 -10.580 7.862 1.00 96.88 81 LEU A C 1
ATOM 595 O O . LEU A 1 81 ? -0.818 -11.384 6.964 1.00 96.88 81 LEU A O 1
ATOM 599 N N . ASP A 1 82 ? 0.259 -10.821 8.862 1.00 96.56 82 ASP A N 1
ATOM 600 C CA . ASP A 1 82 ? 1.003 -12.065 9.013 1.00 96.56 82 ASP A CA 1
ATOM 601 C C . ASP A 1 82 ? 1.096 -12.461 10.494 1.00 96.56 82 ASP A C 1
ATOM 603 O O . ASP A 1 82 ? 0.833 -11.641 11.376 1.00 96.56 82 ASP A O 1
ATOM 607 N N . HIS A 1 83 ? 1.421 -13.726 10.764 1.00 95.12 83 HIS A N 1
ATOM 608 C CA . HIS A 1 83 ? 1.532 -14.270 12.122 1.00 95.12 83 HIS A CA 1
ATOM 609 C C . HIS A 1 83 ? 2.961 -14.245 12.693 1.00 95.12 83 HIS A C 1
ATOM 611 O O . HIS A 1 83 ? 3.155 -14.783 13.787 1.00 95.12 83 HIS A O 1
ATOM 617 N N . GLY A 1 84 ? 3.935 -13.768 11.904 1.00 73.00 84 GLY A N 1
ATOM 618 C CA . GLY A 1 84 ? 5.379 -13.873 12.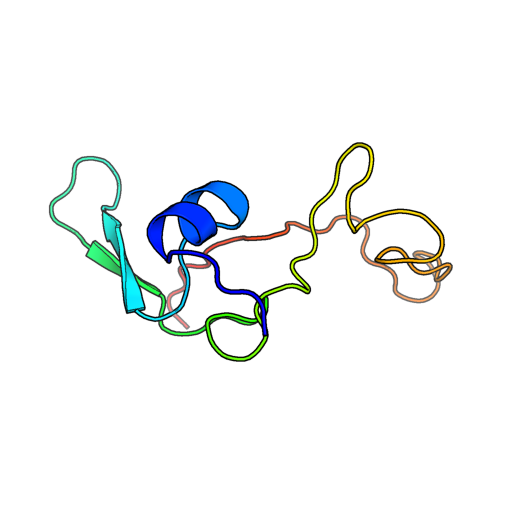144 1.00 73.00 84 GLY A CA 1
ATOM 619 C C . GLY A 1 84 ? 5.856 -13.556 13.554 1.00 73.00 84 GLY A C 1
ATOM 620 O O . GLY A 1 84 ? 5.273 -12.667 14.213 1.00 73.00 84 GLY A O 1
#

Solvent-accessible surface area (backbone atoms only — not comparable to full-atom values): 5731 Å² total; per-residue (Å²): 138,89,88,79,56,70,73,58,44,33,74,76,54,39,78,39,58,76,37,73,46,61,56,76,94,54,93,48,72,48,66,36,83,74,51,93,67,27,37,96,86,44,67,87,66,57,73,36,78,54,93,94,46,44,46,35,85,92,59,69,35,77,90,64,43,60,95,73,69,35,76,96,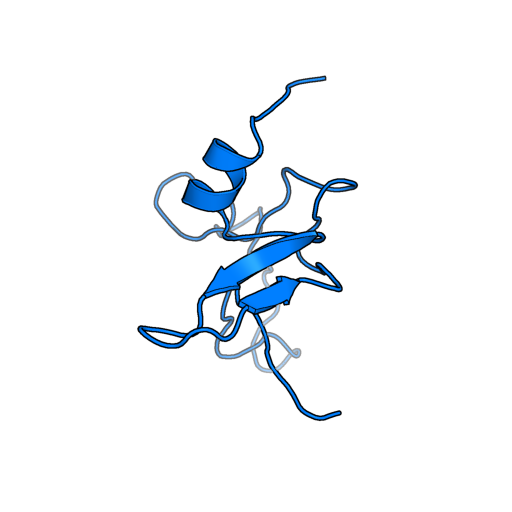73,83,84,64,68,72,85,85,85,79,89,127

Sequence (84 aa):
MVGISRARYAQLYGPTVGDRIRLADTNLLLEVTEDRCGGPEFAGNEAVFGGGKVIRESMGQSRTTRAQGAPDLVITGAVVLDHG

Radius of gyration: 15.34 Å; Cα contacts (8 Å, |Δi|>4): 84; chains: 1; bounding box: 38×36×33 Å

Nearest PDB structures (foldseek):
  1fwh-assembly1_C  TM=9.354E-01  e=2.351E-04  Klebsiella aerogenes
  1eju-assembly1_C  TM=9.625E-01  e=3.535E-04  Klebsiella aerogenes
  1ejr-assembly1_C  TM=9.373E-01  e=3.302E-04  Klebsiella aerogenes
  4ac7-assembly1_C  TM=9.231E-01  e=2.693E-04  Sporosarcina pasteurii
  1ejs-assembly1_C  TM=9.584E-01  e=6.976E-04  Klebsiella aerogenes

pLDDT: mean 91.81, std 6.54, range [65.31, 98.5]